Protein AF-A8BI52-F1 (afdb_monomer_lite)

pLDDT: mean 87.37, std 14.72, range [37.91, 98.12]

Organism: Paracoccidioides brasiliensis (NCBI:txid121759)

Structure (mmCIF, N/CA/C/O backbone):
data_AF-A8BI52-F1
#
_entry.id   AF-A8BI52-F1
#
loop_
_atom_site.group_PDB
_atom_site.id
_atom_site.type_symbol
_atom_site.label_atom_id
_atom_site.label_alt_id
_atom_site.label_comp_id
_atom_site.label_asym_id
_atom_site.label_entity_id
_atom_site.label_seq_id
_atom_site.pdbx_PDB_ins_code
_atom_site.Cartn_x
_atom_site.Cartn_y
_atom_site.Cartn_z
_atom_site.occupancy
_atom_site.B_iso_or_equiv
_atom_site.auth_seq_id
_atom_site.auth_comp_id
_atom_site.auth_asym_id
_atom_site.auth_atom_id
_atom_site.pdbx_PDB_model_num
ATOM 1 N N . GLN A 1 1 ? -4.812 -16.388 -2.201 1.00 37.91 1 GLN A N 1
ATOM 2 C CA . GLN A 1 1 ? -3.691 -17.054 -1.511 1.00 37.91 1 GLN A CA 1
ATOM 3 C C . GLN A 1 1 ? -2.788 -15.954 -0.990 1.00 37.91 1 GLN A C 1
ATOM 5 O O . GLN A 1 1 ? -2.210 -15.238 -1.794 1.00 37.91 1 GLN A O 1
ATOM 10 N N . ILE A 1 2 ? -2.753 -15.740 0.324 1.00 46.75 2 ILE A N 1
ATOM 11 C CA . ILE A 1 2 ? -1.616 -15.039 0.929 1.00 46.75 2 ILE A CA 1
ATOM 12 C C . ILE A 1 2 ? -0.465 -16.032 0.796 1.00 46.75 2 ILE A C 1
ATOM 14 O O . ILE A 1 2 ? -0.664 -17.206 1.116 1.00 46.75 2 ILE A O 1
ATOM 18 N N . LEU A 1 3 ? 0.672 -15.613 0.242 1.00 51.22 3 LEU A N 1
ATOM 19 C CA . LEU A 1 3 ? 1.859 -16.461 0.173 1.00 51.22 3 LEU A CA 1
ATOM 20 C C . LEU A 1 3 ? 2.304 -16.753 1.611 1.00 51.22 3 LEU A C 1
ATOM 22 O O . LEU A 1 3 ? 3.028 -15.975 2.225 1.00 51.22 3 LEU A O 1
ATOM 26 N N . THR A 1 4 ? 1.799 -17.836 2.195 1.00 48.31 4 THR A N 1
ATOM 27 C CA . THR A 1 4 ? 2.319 -18.368 3.449 1.00 48.31 4 THR A CA 1
ATOM 28 C C . THR A 1 4 ? 3.660 -19.032 3.159 1.00 48.31 4 THR A C 1
ATOM 30 O O . THR A 1 4 ? 3.884 -19.554 2.065 1.00 48.31 4 THR A O 1
ATOM 33 N N . MET A 1 5 ? 4.556 -19.031 4.151 1.00 48.31 5 MET A N 1
ATOM 34 C CA . MET A 1 5 ? 5.927 -19.571 4.088 1.00 48.31 5 MET A CA 1
ATOM 35 C C . MET A 1 5 ? 6.054 -21.042 3.625 1.00 48.31 5 MET A C 1
ATOM 37 O O . MET A 1 5 ? 7.158 -21.574 3.549 1.00 48.31 5 MET A O 1
ATOM 41 N N . GLU A 1 6 ? 4.953 -21.716 3.305 1.00 49.09 6 GLU A N 1
ATOM 42 C CA . GLU A 1 6 ? 4.904 -23.120 2.910 1.00 49.09 6 GLU A CA 1
ATOM 43 C C . GLU A 1 6 ? 4.940 -23.348 1.388 1.00 49.09 6 GLU A C 1
ATOM 45 O O . GLU A 1 6 ? 5.078 -24.498 0.956 1.00 49.09 6 GLU A O 1
ATOM 50 N N . SER A 1 7 ? 4.928 -22.302 0.546 1.00 52.00 7 SER A N 1
ATOM 51 C CA . SER A 1 7 ? 5.263 -22.440 -0.884 1.00 52.00 7 SER A CA 1
ATOM 52 C C . SER A 1 7 ? 6.786 -22.517 -1.084 1.00 52.00 7 SER A C 1
ATOM 54 O O . SER A 1 7 ? 7.444 -21.576 -1.515 1.00 52.00 7 SER A O 1
ATOM 56 N N . ARG A 1 8 ? 7.331 -23.663 -0.672 1.00 54.62 8 ARG A N 1
ATOM 57 C CA . ARG A 1 8 ? 8.674 -24.232 -0.891 1.00 54.62 8 ARG A CA 1
ATOM 58 C C . ARG A 1 8 ? 9.648 -23.418 -1.768 1.00 54.62 8 ARG A C 1
ATOM 60 O O . ARG A 1 8 ? 9.503 -23.368 -2.982 1.00 54.62 8 ARG A O 1
ATOM 67 N N . VAL A 1 9 ? 10.715 -22.936 -1.118 1.00 58.66 9 VAL A N 1
ATOM 68 C CA . VAL A 1 9 ? 12.108 -22.792 -1.608 1.00 58.66 9 VAL A CA 1
ATOM 69 C C . VAL A 1 9 ? 12.243 -22.446 -3.098 1.00 58.66 9 VAL A C 1
ATOM 71 O O . VAL A 1 9 ? 12.791 -23.212 -3.887 1.00 58.66 9 VAL A O 1
ATOM 74 N N . CYS A 1 10 ? 11.773 -21.267 -3.484 1.00 62.16 10 CYS A N 1
ATOM 75 C CA . CYS A 1 10 ? 12.253 -20.605 -4.691 1.00 62.16 10 CYS A CA 1
ATOM 76 C C . CYS A 1 10 ? 13.173 -19.463 -4.251 1.00 62.16 10 CYS A C 1
ATOM 78 O O . CYS A 1 10 ? 12.915 -18.833 -3.222 1.00 62.16 10 CYS A O 1
ATOM 80 N N . ALA A 1 11 ? 14.265 -19.228 -4.981 1.00 78.75 11 ALA A N 1
ATOM 81 C CA . ALA A 1 11 ? 15.105 -18.064 -4.725 1.00 78.75 11 ALA A CA 1
ATOM 82 C C . ALA A 1 11 ? 14.233 -16.792 -4.770 1.00 78.75 11 ALA A C 1
ATOM 84 O O . ALA A 1 11 ? 13.297 -16.747 -5.574 1.00 78.75 11 ALA A O 1
ATOM 85 N N . PRO A 1 12 ? 14.498 -15.785 -3.921 1.00 87.38 12 PRO A N 1
ATOM 86 C CA . PRO A 1 12 ? 13.772 -14.525 -3.987 1.00 87.38 12 PRO A CA 1
ATOM 87 C C . PRO A 1 12 ? 13.861 -13.948 -5.401 1.00 87.38 12 PRO A C 1
ATOM 89 O O . PRO A 1 12 ? 14.943 -13.929 -5.994 1.00 87.38 12 PRO A O 1
ATOM 92 N N . ILE A 1 13 ? 12.726 -13.512 -5.938 1.00 93.38 13 ILE A N 1
ATOM 93 C CA . ILE A 1 13 ? 12.657 -12.870 -7.249 1.00 93.38 13 ILE A CA 1
ATOM 94 C C . ILE A 1 13 ? 12.535 -11.366 -7.015 1.00 93.38 13 ILE A C 1
ATOM 96 O O . ILE A 1 13 ? 11.756 -10.921 -6.172 1.00 93.38 13 ILE A O 1
ATOM 100 N N . GLU A 1 14 ? 13.340 -10.592 -7.736 1.00 96.69 14 GLU A N 1
ATOM 101 C CA . GLU A 1 14 ? 13.308 -9.131 -7.698 1.00 96.69 14 GLU A CA 1
ATOM 102 C C . GLU A 1 14 ? 12.134 -8.600 -8.530 1.00 96.69 14 GLU A C 1
ATOM 104 O O . GLU A 1 14 ? 11.966 -8.965 -9.697 1.00 96.69 14 GLU A O 1
ATOM 109 N N . TYR A 1 15 ? 11.355 -7.701 -7.936 1.00 96.50 15 TYR A N 1
ATOM 110 C CA . TYR A 1 15 ? 10.199 -7.047 -8.542 1.00 96.50 15 TYR A CA 1
ATOM 111 C C . TYR A 1 15 ? 10.281 -5.527 -8.411 1.00 96.50 15 TYR A C 1
ATOM 113 O O . TYR A 1 15 ? 10.881 -5.002 -7.476 1.00 96.50 15 TYR A O 1
ATOM 121 N N . SER A 1 16 ? 9.591 -4.834 -9.317 1.00 97.62 16 SER A N 1
ATOM 122 C CA . SER A 1 16 ? 9.170 -3.440 -9.139 1.00 97.62 16 SER A CA 1
ATOM 123 C C . SER A 1 16 ? 7.644 -3.406 -9.030 1.00 97.62 16 SER A C 1
ATOM 125 O O . SER A 1 16 ? 6.957 -4.150 -9.735 1.00 97.62 16 SER A O 1
ATOM 127 N N . ILE A 1 17 ? 7.110 -2.586 -8.123 1.00 97.81 17 ILE A N 1
ATOM 128 C CA . ILE A 1 17 ? 5.668 -2.470 -7.865 1.00 97.81 17 ILE A CA 1
ATOM 129 C C . ILE A 1 17 ? 5.192 -1.109 -8.361 1.00 97.81 17 ILE A C 1
ATOM 131 O O . ILE A 1 17 ? 5.669 -0.072 -7.898 1.00 97.81 17 ILE A O 1
ATOM 135 N N . TRP A 1 18 ? 4.217 -1.130 -9.262 1.00 98.12 18 TRP A N 1
ATOM 136 C CA . TRP A 1 18 ? 3.674 0.044 -9.936 1.00 98.12 18 TRP A CA 1
ATOM 137 C C . TRP A 1 18 ? 2.219 0.273 -9.542 1.00 98.12 18 TRP A C 1
ATOM 139 O O . TRP A 1 18 ? 1.484 -0.682 -9.268 1.00 98.12 18 TRP A O 1
ATOM 149 N N . GLY A 1 19 ? 1.818 1.539 -9.507 1.00 97.25 19 GLY A N 1
ATOM 150 C CA . GLY A 1 19 ? 0.421 1.919 -9.395 1.00 97.25 19 GLY A CA 1
ATOM 151 C C . GLY A 1 19 ? -0.326 1.736 -10.722 1.00 97.25 19 GLY A C 1
ATOM 152 O O . GLY A 1 19 ? 0.256 1.359 -11.742 1.00 97.25 19 GLY A O 1
ATOM 153 N N . PRO A 1 20 ? -1.652 1.927 -10.715 1.00 97.00 20 PRO A N 1
ATOM 154 C CA . PRO A 1 20 ? -2.496 1.602 -11.858 1.00 97.00 20 PRO A CA 1
ATOM 155 C C . PRO A 1 20 ? -2.554 2.714 -12.915 1.00 97.00 20 PRO A C 1
ATOM 157 O O . PRO A 1 20 ? -3.186 2.527 -13.958 1.00 97.00 20 PRO A O 1
ATOM 160 N N . THR A 1 21 ? -1.975 3.890 -12.661 1.00 97.81 21 THR A N 1
ATOM 161 C CA . THR A 1 21 ? -2.108 5.024 -13.580 1.00 97.81 21 THR A CA 1
ATOM 162 C C . 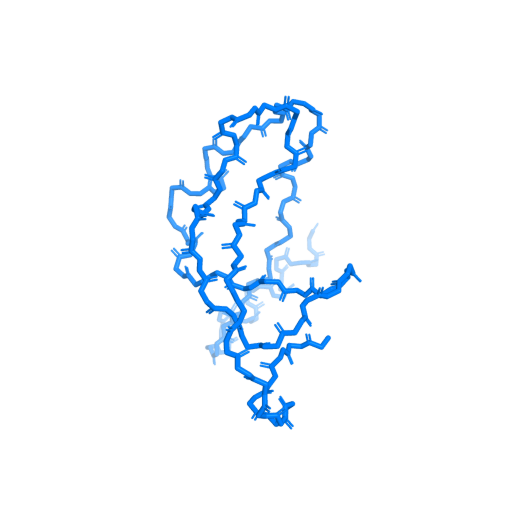THR A 1 21 ? -1.248 4.852 -14.832 1.00 97.81 21 THR A C 1
ATOM 164 O O . THR A 1 21 ? -0.349 4.025 -14.913 1.00 97.81 21 THR A O 1
ATOM 167 N N . CYS A 1 22 ? -1.543 5.644 -15.861 1.00 96.56 22 CYS A N 1
ATOM 168 C CA . CYS A 1 22 ? -0.772 5.666 -17.105 1.00 96.56 22 CYS A CA 1
ATOM 169 C C . CYS A 1 22 ? 0.428 6.622 -17.005 1.00 96.56 22 CYS A C 1
ATOM 171 O O . CYS A 1 22 ? 0.897 7.115 -18.030 1.00 96.56 22 CYS A O 1
ATOM 173 N N . ASP A 1 23 ? 0.867 6.937 -15.785 1.00 96.81 23 ASP A N 1
ATOM 174 C CA . ASP A 1 23 ? 1.988 7.826 -15.517 1.00 96.81 23 ASP A CA 1
ATOM 175 C C . ASP A 1 23 ? 3.228 7.001 -15.151 1.00 96.81 23 ASP A C 1
ATOM 177 O O . ASP A 1 23 ? 3.191 6.143 -14.272 1.00 96.81 23 ASP A O 1
ATOM 181 N N . GLY A 1 24 ? 4.347 7.271 -15.823 1.00 97.31 24 GLY A N 1
ATOM 182 C CA . GLY A 1 24 ? 5.607 6.560 -15.604 1.00 97.31 24 GLY A CA 1
ATOM 183 C C . GLY A 1 24 ? 6.268 6.861 -14.256 1.00 97.31 24 GLY A C 1
ATOM 184 O O . GLY A 1 24 ? 7.294 6.258 -13.953 1.00 97.31 24 GLY A O 1
ATOM 185 N N . ILE A 1 25 ? 5.721 7.788 -13.462 1.00 97.19 25 ILE A N 1
ATOM 186 C CA . ILE A 1 25 ? 6.191 8.075 -12.098 1.00 97.19 25 ILE A CA 1
ATOM 187 C C . ILE A 1 25 ? 5.339 7.411 -11.011 1.00 97.19 25 ILE A C 1
ATOM 189 O O . ILE A 1 25 ? 5.682 7.525 -9.835 1.00 97.19 25 ILE A O 1
ATOM 193 N N . ASP A 1 26 ? 4.246 6.731 -11.373 1.00 97.75 26 ASP A N 1
ATOM 194 C CA . ASP A 1 26 ? 3.379 6.010 -10.432 1.00 97.75 26 ASP A CA 1
ATOM 195 C C . ASP A 1 26 ? 4.027 4.683 -9.999 1.00 97.75 26 ASP A C 1
ATOM 197 O O . ASP A 1 26 ? 3.602 3.580 -10.349 1.00 97.75 26 ASP A O 1
ATOM 201 N N . LEU A 1 27 ? 5.137 4.813 -9.273 1.00 97.81 27 LEU A N 1
ATOM 202 C CA . LEU A 1 27 ? 5.990 3.738 -8.789 1.00 97.81 27 LEU A CA 1
ATOM 203 C C . LEU A 1 27 ? 5.886 3.658 -7.263 1.00 97.81 27 LEU A C 1
ATOM 205 O O . LEU A 1 27 ? 6.306 4.569 -6.551 1.00 97.81 27 LEU A O 1
ATOM 209 N N . ILE A 1 28 ? 5.367 2.541 -6.756 1.00 97.56 28 ILE A N 1
ATOM 210 C CA . ILE A 1 28 ? 5.206 2.297 -5.316 1.00 97.56 28 ILE A CA 1
ATOM 211 C C . ILE A 1 28 ? 6.530 1.820 -4.707 1.00 97.56 28 ILE A C 1
ATOM 213 O O . ILE A 1 28 ? 6.910 2.244 -3.616 1.00 97.56 28 ILE A O 1
ATOM 217 N N . CYS A 1 29 ? 7.241 0.926 -5.402 1.00 97.31 29 CYS A N 1
ATOM 218 C CA . CYS A 1 29 ? 8.520 0.384 -4.950 1.00 97.31 29 CYS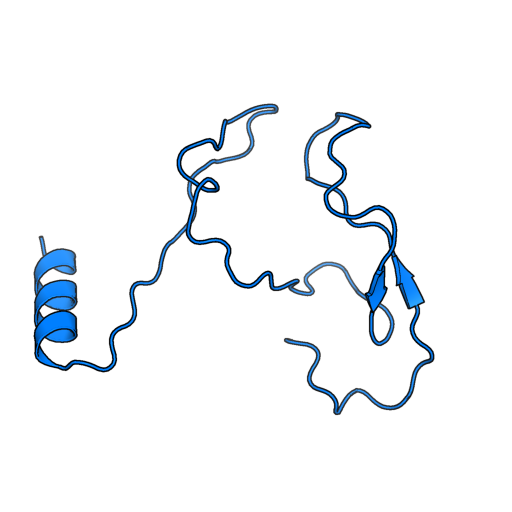 A CA 1
ATOM 219 C C . CYS A 1 29 ? 9.408 0.033 -6.148 1.00 97.31 29 CYS A C 1
ATOM 221 O O . CYS A 1 29 ? 9.025 -0.790 -6.979 1.00 97.31 29 CYS A O 1
ATOM 223 N N . GLU A 1 30 ? 10.600 0.631 -6.233 1.00 97.81 30 GLU A N 1
ATOM 224 C CA . GLU A 1 30 ? 11.530 0.383 -7.345 1.00 97.81 30 GLU A CA 1
ATOM 225 C C . GLU A 1 30 ? 12.061 -1.055 -7.343 1.00 97.81 30 GLU A C 1
ATOM 227 O O . GLU A 1 30 ? 12.172 -1.667 -8.403 1.00 97.81 30 GLU A O 1
ATOM 232 N N . ARG A 1 31 ? 12.410 -1.585 -6.163 1.00 97.19 31 ARG A N 1
ATOM 233 C CA . ARG A 1 31 ? 13.023 -2.909 -6.009 1.00 97.19 31 ARG A CA 1
ATOM 234 C C . ARG A 1 31 ? 12.593 -3.564 -4.712 1.00 97.19 31 ARG A C 1
ATOM 236 O O . ARG A 1 31 ? 12.763 -2.987 -3.637 1.00 97.19 31 ARG A O 1
ATOM 243 N N . ILE A 1 32 ? 12.088 -4.783 -4.821 1.00 95.31 32 ILE A N 1
ATOM 244 C CA . ILE A 1 32 ? 11.752 -5.635 -3.687 1.00 95.31 32 ILE A CA 1
ATOM 245 C C . ILE A 1 32 ? 11.947 -7.105 -4.055 1.00 95.31 32 ILE A C 1
ATOM 247 O O . ILE A 1 32 ? 11.517 -7.554 -5.115 1.00 95.31 32 ILE A O 1
ATOM 251 N N . ALA A 1 33 ? 12.563 -7.863 -3.154 1.00 94.62 33 ALA A N 1
ATOM 252 C CA . ALA A 1 33 ? 12.678 -9.308 -3.272 1.00 94.62 33 ALA A CA 1
ATOM 253 C C . ALA A 1 33 ? 11.441 -9.972 -2.652 1.00 94.62 33 ALA A C 1
ATOM 255 O O . ALA A 1 33 ? 11.216 -9.849 -1.445 1.00 94.62 33 ALA A O 1
ATOM 256 N N . LEU A 1 34 ? 10.647 -10.683 -3.455 1.00 91.69 34 LEU A N 1
ATOM 257 C CA . LEU A 1 34 ? 9.463 -11.410 -2.982 1.00 91.69 34 LEU A CA 1
ATOM 258 C C . LEU A 1 34 ? 9.647 -12.929 -3.119 1.00 91.69 34 LEU A C 1
ATOM 260 O O . LEU A 1 34 ? 10.412 -13.393 -3.974 1.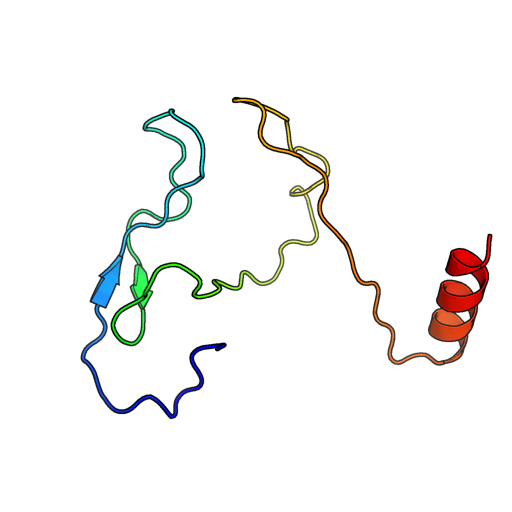00 91.69 34 LEU A O 1
ATOM 264 N N . PRO A 1 35 ? 8.991 -13.724 -2.253 1.00 87.75 35 PRO A N 1
ATOM 265 C CA . PRO A 1 35 ? 9.115 -15.172 -2.291 1.00 87.75 35 PRO A CA 1
ATOM 266 C C . PRO A 1 35 ? 8.347 -15.755 -3.482 1.00 87.75 35 PRO A C 1
ATOM 268 O O . PRO A 1 35 ? 7.119 -15.739 -3.508 1.00 87.75 35 PRO A O 1
ATOM 271 N N . GLY A 1 36 ? 9.081 -16.342 -4.427 1.00 84.62 36 GLY A N 1
ATOM 272 C CA . GLY A 1 36 ? 8.502 -17.044 -5.571 1.00 84.62 36 GLY A CA 1
ATOM 273 C C . GLY A 1 36 ? 7.904 -16.125 -6.639 1.00 84.62 36 GLY A C 1
ATOM 274 O O . GLY A 1 36 ? 8.005 -14.903 -6.568 1.00 84.62 36 GLY A O 1
ATOM 275 N N . ALA A 1 37 ? 7.322 -16.751 -7.665 1.00 88.44 37 ALA A N 1
ATOM 276 C CA . ALA A 1 37 ? 6.696 -16.051 -8.776 1.00 88.44 37 ALA A CA 1
ATOM 277 C C . ALA A 1 37 ? 5.290 -15.562 -8.400 1.00 88.44 37 ALA A C 1
ATOM 279 O O . ALA A 1 37 ? 4.474 -16.354 -7.931 1.00 88.44 37 ALA A O 1
ATOM 280 N N . LEU A 1 38 ? 5.012 -14.275 -8.621 1.00 90.44 38 LEU A N 1
ATOM 281 C CA . LEU A 1 38 ? 3.669 -13.707 -8.502 1.00 90.44 38 LEU A CA 1
ATOM 282 C C . LEU A 1 38 ? 2.878 -13.851 -9.800 1.00 90.44 38 LEU A C 1
ATOM 284 O O . LEU A 1 38 ? 3.392 -13.558 -10.879 1.00 90.44 38 LEU A O 1
ATOM 288 N N . ASP A 1 39 ? 1.600 -14.191 -9.658 1.00 90.81 39 ASP A N 1
ATOM 289 C CA . ASP A 1 39 ? 0.631 -14.250 -10.750 1.00 90.81 39 ASP A CA 1
ATOM 290 C C . ASP A 1 39 ? -0.455 -13.175 -10.614 1.00 90.81 39 ASP A C 1
ATOM 292 O O . ASP A 1 39 ? -0.760 -12.671 -9.526 1.00 90.81 39 ASP A O 1
ATOM 296 N N . VAL A 1 40 ? -1.103 -12.855 -11.737 1.00 93.50 40 VAL A N 1
ATOM 297 C CA . VAL A 1 40 ? -2.280 -11.977 -11.755 1.00 93.50 40 VAL A CA 1
ATOM 298 C C . VAL A 1 40 ? -3.367 -12.552 -10.843 1.00 93.50 40 VAL A C 1
ATOM 300 O O . VAL A 1 40 ? -3.742 -13.718 -10.947 1.00 93.50 40 VAL A O 1
ATOM 303 N N . GLY A 1 41 ? -3.885 -11.712 -9.945 1.00 92.75 41 GLY A N 1
ATOM 304 C CA . GLY A 1 41 ? -4.867 -12.102 -8.929 1.00 92.75 41 GLY A CA 1
ATOM 305 C C . GLY A 1 41 ? -4.258 -12.495 -7.578 1.00 92.75 41 GLY A C 1
ATOM 306 O O . GLY A 1 41 ? -5.001 -12.764 -6.632 1.00 92.75 41 GLY A O 1
ATOM 307 N N . ASN A 1 42 ? -2.928 -12.517 -7.445 1.00 92.31 42 ASN A N 1
ATOM 308 C CA . ASN A 1 42 ? -2.282 -12.545 -6.133 1.00 92.31 42 ASN A CA 1
ATOM 309 C C . ASN A 1 42 ? -2.461 -11.204 -5.408 1.00 92.31 42 ASN A C 1
ATOM 311 O O . ASN A 1 42 ? -2.586 -10.151 -6.029 1.00 92.31 42 ASN A O 1
ATOM 315 N N . TRP A 1 43 ? -2.473 -11.260 -4.077 1.00 93.31 43 TRP A N 1
ATOM 316 C CA . TRP A 1 43 ? -2.665 -10.090 -3.225 1.00 93.31 43 TRP A CA 1
ATOM 317 C C . TRP A 1 43 ? -1.338 -9.649 -2.616 1.00 93.31 43 TRP A C 1
ATOM 319 O O . TRP A 1 43 ? -0.584 -10.476 -2.104 1.00 93.31 43 TRP A O 1
ATOM 329 N N . LEU A 1 44 ? -1.097 -8.340 -2.629 1.00 93.19 44 LEU A N 1
ATOM 330 C CA . LEU A 1 44 ? -0.021 -7.690 -1.887 1.00 93.19 44 LEU A CA 1
ATOM 331 C C . LEU A 1 44 ? -0.616 -6.999 -0.659 1.00 93.19 44 LEU A C 1
ATOM 333 O O . LEU A 1 44 ? -1.697 -6.415 -0.737 1.00 93.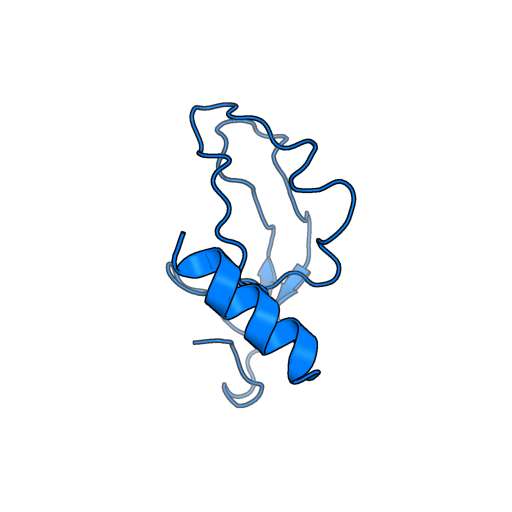19 44 LEU A O 1
ATOM 337 N N . TYR A 1 45 ? 0.084 -7.071 0.469 1.00 93.06 45 TYR A N 1
ATOM 338 C CA . TYR A 1 45 ? -0.360 -6.508 1.740 1.00 93.06 45 TYR A CA 1
ATOM 339 C C . TYR A 1 45 ? 0.649 -5.475 2.244 1.00 93.06 45 TYR A C 1
ATOM 341 O O . TYR A 1 45 ? 1.849 -5.742 2.268 1.00 93.06 45 TYR A O 1
ATOM 349 N N . PHE A 1 46 ? 0.148 -4.305 2.645 1.00 94.50 46 PHE A N 1
ATOM 350 C CA . PHE A 1 46 ? 0.943 -3.189 3.152 1.00 94.50 46 PHE A CA 1
ATOM 351 C C . PHE A 1 46 ? 0.448 -2.806 4.545 1.00 94.50 46 PHE A C 1
ATOM 353 O O . PHE A 1 46 ? -0.700 -2.394 4.724 1.00 94.50 46 PHE A O 1
ATOM 360 N N . GLU A 1 47 ? 1.322 -2.942 5.534 1.00 95.69 47 GLU A N 1
ATOM 361 C CA . GLU A 1 47 ? 1.036 -2.571 6.918 1.00 95.69 47 GLU A CA 1
ATOM 362 C C . GLU A 1 47 ? 1.149 -1.058 7.136 1.00 95.69 47 GLU A C 1
ATOM 364 O O . GLU A 1 47 ? 1.728 -0.331 6.332 1.00 95.69 47 GLU A O 1
ATOM 369 N N . ASN A 1 48 ? 0.630 -0.580 8.270 1.00 95.75 48 ASN A N 1
ATOM 370 C CA . ASN A 1 48 ? 0.796 0.803 8.734 1.00 95.75 48 ASN A CA 1
ATOM 371 C C . ASN A 1 48 ? 0.198 1.886 7.806 1.00 95.75 48 ASN A C 1
ATOM 373 O O . ASN A 1 48 ? 0.568 3.053 7.889 1.00 95.75 48 ASN A O 1
ATOM 377 N N . MET A 1 49 ? -0.793 1.535 6.982 1.00 96.38 49 MET A N 1
ATOM 378 C CA . MET A 1 49 ? -1.444 2.438 6.015 1.00 96.38 49 MET A CA 1
ATOM 379 C C . MET A 1 49 ? -2.576 3.308 6.606 1.00 96.38 49 MET A C 1
ATOM 381 O O . MET A 1 49 ? -3.485 3.723 5.887 1.00 96.38 49 MET A O 1
ATOM 385 N N . GLY A 1 50 ? -2.556 3.583 7.915 1.00 95.06 50 GLY A N 1
ATOM 386 C CA . GLY A 1 50 ? -3.659 4.253 8.624 1.00 95.06 50 GLY A CA 1
ATOM 387 C C . GLY A 1 50 ? -3.654 5.786 8.578 1.00 95.06 50 GLY A C 1
ATOM 388 O O . GLY A 1 50 ? -4.707 6.402 8.730 1.00 95.06 50 GLY A O 1
ATOM 389 N N . ALA A 1 51 ? -2.497 6.416 8.369 1.00 96.56 51 ALA A N 1
ATOM 390 C CA . ALA A 1 51 ? -2.346 7.872 8.399 1.00 96.56 51 ALA A CA 1
ATOM 391 C C . ALA A 1 51 ? -1.859 8.407 7.048 1.00 96.56 51 ALA A C 1
ATOM 393 O O . ALA A 1 51 ? -0.996 7.804 6.421 1.00 96.56 51 ALA A O 1
ATOM 394 N N . TYR A 1 52 ? -2.390 9.559 6.622 1.00 95.06 52 TYR A N 1
ATOM 395 C CA . TYR A 1 52 ? -1.981 10.275 5.401 1.00 95.06 52 TYR A CA 1
ATOM 396 C C . TYR A 1 52 ? -2.098 9.486 4.083 1.00 95.06 52 TYR A C 1
ATOM 398 O O . TYR A 1 52 ? -1.474 9.844 3.089 1.00 95.06 52 TYR A O 1
ATOM 406 N N . THR A 1 53 ? -2.931 8.444 4.056 1.00 95.06 53 THR A N 1
ATOM 407 C CA . THR A 1 53 ? -3.198 7.608 2.877 1.00 95.06 53 THR A CA 1
ATOM 408 C C . THR A 1 53 ? -4.529 8.002 2.233 1.00 95.06 53 THR A C 1
ATOM 410 O O . THR A 1 53 ? -4.580 8.846 1.339 1.00 95.06 53 THR A O 1
ATOM 413 N N . LYS A 1 54 ? -5.644 7.468 2.744 1.00 93.94 54 LYS A N 1
ATOM 414 C CA . LYS A 1 54 ? -6.995 7.671 2.200 1.00 93.94 54 LYS A CA 1
ATOM 415 C C . LYS A 1 54 ? -7.412 9.142 2.162 1.00 93.94 54 LYS A C 1
ATOM 417 O O . LYS A 1 54 ? -8.102 9.546 1.235 1.00 93.94 54 LYS A O 1
ATOM 422 N N . CYS A 1 55 ? -6.996 9.949 3.142 1.00 94.00 55 CYS A N 1
ATOM 423 C CA . CYS A 1 55 ? -7.367 11.366 3.218 1.00 94.00 55 CYS A CA 1
ATOM 424 C C . CYS A 1 55 ? -6.793 12.224 2.079 1.00 94.00 55 CYS A C 1
ATOM 426 O O . CYS A 1 55 ? -7.304 13.313 1.841 1.00 94.00 55 CYS A O 1
ATOM 428 N N . SER A 1 56 ? -5.755 11.740 1.395 1.00 94.06 56 SER A N 1
ATOM 429 C CA . SER A 1 56 ? -5.068 12.455 0.313 1.00 94.06 56 SER A CA 1
ATOM 430 C C . SER A 1 56 ? -5.252 11.777 -1.049 1.00 94.06 56 SER A C 1
ATOM 432 O O . SER A 1 56 ? -4.673 12.223 -2.038 1.00 94.06 56 SER A O 1
ATOM 434 N N . ALA A 1 57 ? -6.029 10.691 -1.115 1.00 95.00 57 ALA A N 1
ATOM 435 C CA . ALA A 1 57 ? -6.271 9.962 -2.352 1.00 95.00 57 ALA A CA 1
ATOM 436 C C . ALA A 1 57 ? -7.087 10.811 -3.340 1.00 95.00 57 ALA A C 1
ATOM 438 O O . ALA A 1 57 ? -8.019 11.519 -2.958 1.00 95.00 57 ALA A O 1
ATOM 439 N N . THR A 1 58 ? -6.753 10.717 -4.627 1.00 95.06 58 THR A N 1
ATOM 440 C CA . THR A 1 58 ? -7.479 11.391 -5.711 1.00 95.06 58 THR A CA 1
ATOM 441 C C . THR A 1 58 ? -7.952 10.375 -6.742 1.00 95.06 58 THR A C 1
ATOM 443 O O . THR A 1 58 ? -7.506 9.231 -6.758 1.00 95.06 58 THR A O 1
ATOM 446 N N . ARG A 1 59 ? -8.846 10.806 -7.636 1.00 96.62 59 ARG A N 1
ATOM 447 C CA . ARG A 1 59 ? -9.386 9.978 -8.727 1.00 96.62 59 ARG A CA 1
ATOM 448 C C . ARG A 1 59 ? -8.681 10.227 -10.057 1.00 96.62 59 ARG A C 1
ATOM 450 O O . ARG A 1 59 ? -9.316 10.241 -11.114 1.00 96.62 59 ARG A O 1
ATOM 457 N N . PHE A 1 60 ? -7.381 10.505 -10.007 1.00 96.12 60 PHE A N 1
ATOM 458 C CA . PHE A 1 60 ? -6.580 10.669 -11.215 1.00 96.12 60 PHE A CA 1
ATOM 459 C C . PHE A 1 60 ? -6.674 9.406 -12.095 1.00 96.12 60 PHE A C 1
ATOM 461 O O . PHE A 1 60 ? -6.816 8.295 -11.588 1.00 96.12 60 PHE A O 1
ATOM 468 N N . ASN A 1 61 ? -6.705 9.579 -13.420 1.00 96.25 61 ASN A N 1
ATOM 469 C CA . ASN A 1 61 ? -7.022 8.533 -14.407 1.00 96.25 61 ASN A CA 1
ATOM 470 C C . ASN A 1 61 ? -8.346 7.766 -14.195 1.00 96.25 61 ASN A C 1
ATOM 472 O O . ASN A 1 61 ? -8.565 6.729 -14.816 1.00 96.25 61 ASN A O 1
ATOM 476 N N . GLY A 1 62 ? -9.261 8.284 -13.371 1.00 95.62 62 GLY A N 1
ATOM 477 C CA . GLY A 1 62 ? -10.587 7.697 -13.176 1.00 95.62 62 GLY A CA 1
ATOM 478 C C . GLY A 1 62 ? -10.617 6.471 -12.262 1.00 95.62 62 GLY A C 1
ATOM 479 O O . GLY A 1 62 ? -11.670 5.841 -12.145 1.00 95.62 62 GLY A O 1
ATOM 480 N N . PHE A 1 63 ? -9.512 6.142 -11.584 1.00 96.06 63 PHE A N 1
ATOM 481 C CA . PHE A 1 63 ? -9.510 5.099 -10.559 1.00 96.06 63 PHE A CA 1
ATOM 482 C C . PHE A 1 63 ? -10.344 5.528 -9.351 1.00 96.06 63 PHE A C 1
ATOM 484 O O . PHE A 1 63 ? -10.383 6.700 -8.968 1.00 96.06 63 PHE A O 1
ATOM 491 N N . THR A 1 64 ? -11.064 4.574 -8.763 1.00 93.81 64 THR A N 1
ATOM 492 C CA . THR A 1 64 ? -11.914 4.855 -7.608 1.00 93.81 64 THR A CA 1
ATOM 493 C C . THR A 1 64 ? -11.074 5.072 -6.350 1.00 93.81 64 THR A C 1
ATOM 495 O O . THR A 1 64 ? -10.129 4.340 -6.091 1.00 93.81 64 THR A O 1
ATOM 498 N N . ASP A 1 65 ? -11.467 6.051 -5.539 1.00 91.69 65 ASP A N 1
ATOM 499 C CA . ASP A 1 65 ? -10.973 6.272 -4.174 1.00 91.69 65 ASP A CA 1
ATOM 500 C C . ASP A 1 65 ? -11.902 5.628 -3.123 1.00 91.69 65 ASP A C 1
ATOM 502 O O . ASP A 1 65 ? -11.833 5.927 -1.923 1.00 91.69 65 ASP A O 1
ATOM 506 N N . LYS A 1 66 ? -12.824 4.763 -3.563 1.00 91.38 66 LYS A N 1
ATOM 507 C CA . LYS A 1 66 ? -13.661 3.973 -2.666 1.00 91.38 66 LYS A CA 1
ATOM 508 C C . LYS A 1 66 ? -12.841 2.797 -2.159 1.00 91.38 66 LYS A C 1
ATOM 510 O O . LYS A 1 66 ? -12.734 1.766 -2.809 1.00 91.38 66 LYS A O 1
ATOM 515 N N . HIS A 1 67 ? -12.284 2.981 -0.973 1.00 89.06 67 HIS A N 1
ATOM 516 C CA . HIS A 1 67 ? -11.586 1.945 -0.229 1.00 89.06 67 HIS A CA 1
ATOM 517 C C . HIS A 1 67 ? -12.557 1.400 0.820 1.00 89.06 67 HIS A C 1
ATOM 519 O O . HIS A 1 67 ? -12.970 2.160 1.711 1.00 89.06 67 HIS A O 1
ATOM 525 N N . GLU A 1 68 ? -12.940 0.129 0.692 1.00 92.12 68 GLU A N 1
ATOM 526 C CA . GLU A 1 68 ? -13.676 -0.590 1.733 1.00 92.12 68 GLU A CA 1
ATOM 527 C C . GLU A 1 68 ? -12.806 -0.660 2.993 1.00 92.12 68 GLU A C 1
ATOM 529 O O . GLU A 1 68 ? -11.625 -1.001 2.927 1.00 92.12 68 GLU A O 1
ATOM 534 N N . VAL A 1 69 ? -13.373 -0.267 4.133 1.00 91.75 69 VAL A N 1
ATOM 535 C CA . VAL A 1 69 ? -12.687 -0.287 5.427 1.00 91.75 69 VAL A CA 1
ATOM 536 C C . VAL A 1 69 ? -13.500 -1.164 6.358 1.00 91.75 69 VAL A C 1
ATOM 538 O O . VAL A 1 69 ? -14.623 -0.817 6.714 1.00 91.75 69 VAL A O 1
ATOM 541 N N . ILE A 1 70 ? -12.916 -2.291 6.747 1.00 91.25 70 ILE A N 1
ATOM 542 C CA . ILE A 1 70 ? -13.508 -3.213 7.710 1.00 91.25 70 ILE A CA 1
ATOM 543 C C . ILE A 1 70 ? -12.948 -2.844 9.083 1.00 91.25 70 ILE A C 1
ATOM 545 O O . ILE A 1 70 ? -11.773 -3.078 9.368 1.00 91.25 70 ILE A O 1
ATOM 549 N N . TYR A 1 71 ? -13.779 -2.226 9.920 1.00 91.19 71 TYR A N 1
ATOM 550 C CA . TYR A 1 71 ? -13.420 -1.915 11.302 1.00 91.19 71 TYR A CA 1
ATOM 551 C C . TYR A 1 71 ? -13.560 -3.171 12.161 1.00 91.19 71 TYR A C 1
ATOM 553 O O . TYR A 1 71 ? -14.614 -3.801 12.183 1.00 91.19 71 TYR A O 1
ATOM 561 N N . ILE A 1 72 ? -12.490 -3.533 12.868 1.00 91.19 72 ILE A N 1
ATOM 562 C CA . ILE A 1 72 ? -12.439 -4.710 13.738 1.00 91.19 72 ILE A CA 1
ATOM 563 C C . ILE A 1 72 ? -11.997 -4.244 15.121 1.00 91.19 72 ILE A C 1
ATOM 565 O O . ILE A 1 72 ? -11.017 -3.510 15.250 1.00 91.19 72 ILE A O 1
ATOM 569 N N . SER A 1 73 ? -12.708 -4.686 16.154 1.00 91.88 73 SER A N 1
ATOM 570 C CA . SER A 1 73 ? -12.345 -4.464 17.550 1.00 91.88 73 SER A CA 1
ATOM 571 C C . SER A 1 73 ? -12.395 -5.786 18.300 1.00 91.88 73 SER A C 1
ATOM 573 O O . SER A 1 73 ? -13.295 -6.592 18.091 1.00 91.88 73 SER A O 1
ATOM 575 N N . THR A 1 74 ? -11.432 -6.016 19.188 1.00 93.44 74 THR A N 1
ATOM 576 C CA . THR A 1 74 ? -11.498 -7.123 20.154 1.00 93.44 74 THR A CA 1
ATOM 577 C C . THR A 1 74 ? -12.279 -6.743 21.411 1.00 93.44 74 THR A C 1
ATOM 579 O O . THR A 1 74 ? -12.573 -7.607 22.234 1.00 93.44 74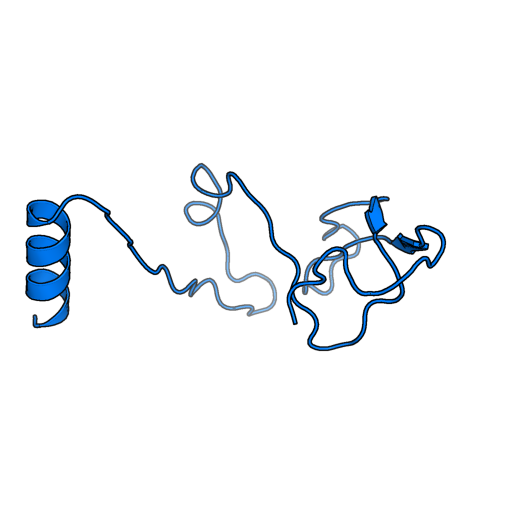 THR A O 1
ATOM 582 N N . GLU A 1 75 ? -12.620 -5.462 21.575 1.00 95.38 75 GLU A N 1
ATOM 583 C CA . GLU A 1 75 ? -13.409 -4.959 22.693 1.00 95.38 75 GLU A CA 1
ATOM 584 C C . GLU A 1 75 ? -14.911 -5.120 22.374 1.00 95.38 75 GLU A C 1
ATOM 586 O O . GLU A 1 75 ? -15.384 -4.575 21.366 1.00 95.38 75 GLU A O 1
ATOM 591 N N . PRO A 1 76 ? -15.671 -5.880 23.188 1.00 90.12 76 PRO A N 1
ATOM 592 C CA . PRO A 1 76 ? -17.069 -6.186 22.888 1.00 90.12 76 PRO A CA 1
ATOM 593 C C . PRO A 1 76 ? -17.974 -4.954 22.788 1.00 90.12 76 PRO A C 1
ATOM 595 O O . PRO A 1 76 ? -18.860 -4.926 21.936 1.00 90.12 76 PRO A O 1
ATOM 598 N N . SER A 1 77 ? -17.754 -3.923 23.608 1.00 89.38 77 SER A N 1
ATOM 599 C CA . SER A 1 77 ? -18.604 -2.723 23.615 1.00 89.38 77 SER A CA 1
ATOM 600 C C . SER A 1 77 ? -18.454 -1.922 22.318 1.00 89.38 77 SER A C 1
ATOM 602 O O . SER A 1 77 ? -19.446 -1.503 21.730 1.00 89.38 77 SER A O 1
ATOM 604 N N . ALA A 1 78 ? -17.229 -1.753 21.825 1.00 89.75 78 ALA A N 1
ATOM 605 C CA . ALA A 1 78 ? -16.923 -1.115 20.553 1.00 89.75 78 ALA A CA 1
ATOM 606 C C . ALA A 1 78 ? -17.475 -1.928 19.379 1.00 89.75 78 ALA A C 1
ATOM 608 O O . ALA A 1 78 ? -17.978 -1.346 18.425 1.00 89.75 78 ALA A O 1
ATOM 609 N N . THR A 1 79 ? -17.437 -3.260 19.462 1.00 88.69 79 THR A N 1
ATOM 610 C CA . THR A 1 79 ? -18.043 -4.129 18.440 1.00 88.69 79 THR A CA 1
ATOM 611 C C . THR A 1 79 ? -19.556 -3.927 18.372 1.00 88.69 79 THR A C 1
ATOM 613 O O . THR A 1 79 ? -20.083 -3.682 17.292 1.00 88.69 79 THR A O 1
ATOM 616 N N . ALA A 1 80 ? -20.241 -3.910 19.520 1.00 87.44 80 ALA A N 1
ATOM 617 C CA . ALA A 1 80 ? -21.679 -3.643 19.577 1.00 87.44 80 ALA A CA 1
ATOM 618 C C . ALA A 1 80 ? -22.041 -2.262 18.998 1.00 87.44 80 ALA A C 1
ATOM 620 O O . ALA A 1 80 ? -23.041 -2.121 18.296 1.00 87.44 80 ALA A O 1
ATOM 621 N N . LEU A 1 81 ? -21.212 -1.238 19.243 1.00 87.81 81 LEU A N 1
ATOM 622 C CA . LEU A 1 81 ? -21.399 0.089 18.644 1.00 87.81 81 LEU A CA 1
ATOM 623 C C . LEU A 1 81 ? -21.231 0.077 17.119 1.00 87.81 81 LEU A C 1
ATOM 625 O O . LEU A 1 81 ? -21.972 0.773 16.425 1.00 87.81 81 LEU A O 1
ATOM 629 N N . LEU A 1 82 ? -20.282 -0.702 16.593 1.00 86.38 82 LEU A N 1
ATOM 630 C CA . LEU A 1 82 ? -20.090 -0.850 15.149 1.00 86.38 82 LEU A CA 1
ATOM 631 C C . LEU A 1 82 ? -21.285 -1.557 14.497 1.00 86.38 82 LEU A C 1
ATOM 633 O O . LEU A 1 82 ? -21.758 -1.103 13.458 1.00 86.38 82 LEU A O 1
ATOM 637 N N . GLU A 1 83 ? -21.811 -2.616 15.113 1.00 82.88 83 GLU A N 1
ATOM 638 C CA . GLU A 1 83 ? -22.997 -3.332 14.619 1.00 82.88 83 GLU A CA 1
ATOM 639 C C . GLU A 1 83 ? -24.227 -2.419 14.563 1.00 82.88 83 GLU A C 1
ATOM 641 O O . GLU A 1 83 ? -24.838 -2.290 13.505 1.00 82.88 83 GLU A O 1
ATOM 646 N N . LEU A 1 84 ? -24.506 -1.683 15.645 1.00 84.12 84 LEU A N 1
ATOM 647 C CA . LEU A 1 84 ? -25.568 -0.669 15.686 1.00 84.12 84 LEU A CA 1
ATOM 648 C C . LEU A 1 84 ? -25.407 0.397 14.593 1.00 84.12 84 LEU A C 1
ATOM 650 O O . LEU A 1 84 ? -26.395 0.865 14.033 1.00 84.12 84 LEU A O 1
ATOM 654 N N . SER A 1 85 ? -24.168 0.797 14.287 1.00 77.94 85 SER A N 1
ATOM 655 C CA . SER A 1 85 ? -23.902 1.799 13.248 1.00 77.94 85 SER A CA 1
ATOM 656 C C . SER A 1 85 ? -24.124 1.287 11.822 1.00 77.94 85 SER A C 1
ATOM 658 O O . SER A 1 85 ? -24.374 2.097 10.938 1.00 77.94 85 SER A O 1
ATOM 660 N N . ASN A 1 86 ? -24.054 -0.030 11.602 1.00 73.94 86 ASN A N 1
ATOM 661 C CA . ASN A 1 86 ? -24.261 -0.658 10.294 1.00 73.94 86 ASN A CA 1
ATOM 662 C C . ASN A 1 86 ? -25.741 -0.979 9.999 1.00 73.94 86 ASN A C 1
ATOM 664 O O . ASN A 1 86 ? -26.064 -1.329 8.865 1.00 73.94 86 ASN A O 1
ATOM 668 N N . GLU A 1 87 ? -26.627 -0.896 10.999 1.00 72.06 87 GLU A N 1
ATOM 669 C CA . GLU A 1 87 ? -28.080 -1.109 10.855 1.00 72.06 87 GLU A CA 1
ATOM 670 C C . GLU A 1 87 ? -28.868 0.172 10.514 1.00 72.06 87 GLU A C 1
ATOM 672 O O . GLU A 1 87 ? -30.057 0.092 10.190 1.00 72.06 87 GLU A O 1
ATOM 677 N N . LEU A 1 88 ? -28.222 1.342 10.585 1.00 54.41 88 LEU A N 1
ATOM 678 C CA . LEU A 1 88 ? -28.775 2.653 10.214 1.00 54.41 88 LEU A CA 1
ATOM 679 C C . LEU A 1 88 ? -28.410 3.030 8.772 1.00 54.41 88 LEU A C 1
ATOM 681 O O . LEU A 1 88 ? -29.274 3.649 8.108 1.00 54.41 88 LEU A O 1
#

Radius of gyration: 17.86 Å; chains: 1; bounding box: 44×37×41 Å

Secondary structure (DSSP, 8-state):
----TTS---PPEEEEEE-SSS-TT-EEEEEEEESS---TTPPP--S-TTSSSGGG---GGG-----------SSHHHHHHHHHHH--

InterPro domains:
  IPR002433 Ornithine decarboxylase [PR01182] (16-26)
  IPR002433 Ornithine decarboxylase [PR01182] (37-50)
  IPR002433 Ornithine decarboxylase [PTHR11482] (14-73)
  IPR009006 Alanine racemase/group IV de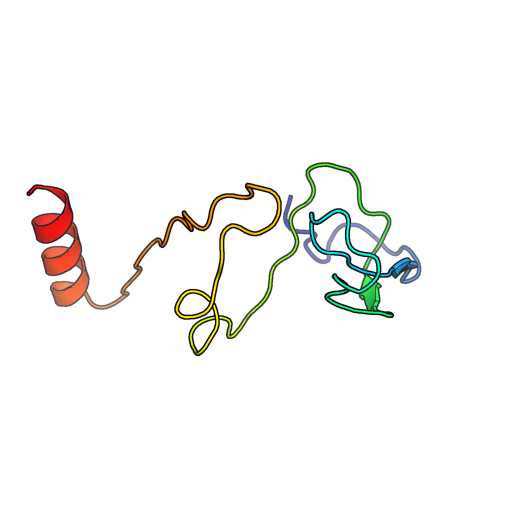carboxylase, C-terminal [G3DSA:2.40.37.10] (2-82)
  IPR009006 Alanine racemase/group IV decarboxylase, C-terminal [SSF50621] (14-71)
  IPR022643 Orn/DAP/Arg decarboxylase 2, C-terminal [PF00278] (11-50)

Sequence (88 aa):
QILTMESRVCAPIEYSIWGPTCDGIDLICERIALPGALDVGNWLYFENMGAYTKCSATRFNGFTDKHEVIYISTEPSATALLELSNEL

Foldseek 3Di:
DAPDPPPDDDFFDWDWDADDDPDPPRTPGGIDTDPDDDDPPDDDDDPPCPPPHLVPDDCVVNDDSDDDDDDDDPDVVVVVVVVVVVVD